Protein AF-A0A255SW51-F1 (afdb_monomer)

Foldseek 3Di:
DPFAQDPVQWAPQADPPAQKTWGPDPVVQKTWIWRDPASQDIGTWGIDTCPDPHLVVPPVSVVRNVVRRLVRVQVVVCCVVVCWPDDRNDIPNCPPDDTDD

pLDDT: mean 84.8, std 8.23, range [47.41, 93.06]

Secondary structure (DSSP, 8-state):
----S-GGGEEE-S-TTS-EEEE--TTSSEEEEEEE-SSS-EEEEEEEE--SSSGGGSHHHHHHHHHHHHHHHHHHHHHHTTSSEE-SS-EESGGG-----

Radius of gyration: 14.23 Å; Cα contacts (8 Å, |Δi|>4): 147; chains: 1; bounding box: 33×38×31 Å

Nearest PDB structures (foldseek):
  5t87-assembly2_F  TM=3.755E-01  e=1.610E+00  Cupriavidus taiwanensis LMG 19424

Mean predicted aligned error: 5.72 Å

Structure (mmCIF, N/CA/C/O backbone):
data_AF-A0A255SW51-F1
#
_entry.id   AF-A0A255SW51-F1
#
loop_
_atom_site.group_PDB
_atom_site.id
_atom_site.type_symbol
_atom_site.label_atom_id
_atom_site.label_alt_id
_atom_site.label_comp_id
_atom_site.label_asym_id
_atom_site.label_entity_id
_atom_site.label_seq_id
_atom_site.pdbx_PDB_ins_code
_atom_site.Cartn_x
_atom_site.Cartn_y
_atom_site.Cartn_z
_atom_site.occupancy
_atom_site.B_iso_or_equiv
_atom_site.auth_seq_id
_atom_site.auth_comp_id
_atom_site.auth_asym_id
_atom_site.auth_atom_id
_atom_site.pdbx_PDB_model_num
ATOM 1 N N . ILE A 1 1 ? -8.710 -24.405 2.267 1.00 47.41 1 ILE A N 1
ATOM 2 C CA . ILE A 1 1 ? -8.124 -23.410 3.197 1.00 47.41 1 ILE A CA 1
ATOM 3 C C . ILE A 1 1 ? -7.913 -22.152 2.386 1.00 47.41 1 ILE A C 1
ATOM 5 O O . ILE A 1 1 ? -6.948 -22.099 1.628 1.00 47.41 1 ILE A O 1
ATOM 9 N N . ASP A 1 2 ? -8.838 -21.203 2.490 1.00 55.62 2 ASP A N 1
ATOM 10 C CA . ASP A 1 2 ? -8.666 -19.889 1.881 1.00 55.62 2 ASP A CA 1
ATOM 11 C C . ASP A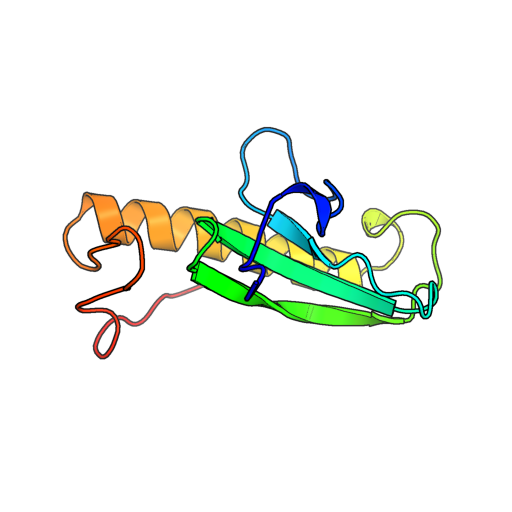 1 2 ? -7.500 -19.196 2.573 1.00 55.62 2 ASP A C 1
ATOM 13 O O . ASP A 1 2 ? -7.525 -18.898 3.768 1.00 55.62 2 ASP A O 1
ATOM 17 N N . LYS A 1 3 ? -6.401 -19.056 1.834 1.00 69.31 3 LYS A N 1
ATOM 18 C CA . LYS A 1 3 ? -5.203 -18.391 2.323 1.00 69.31 3 LYS A CA 1
ATOM 19 C C . LYS A 1 3 ? -5.401 -16.906 2.026 1.00 69.31 3 LYS A C 1
ATOM 21 O O . LYS A 1 3 ? -5.391 -16.526 0.862 1.00 69.31 3 LYS A O 1
ATOM 26 N N . GLY A 1 4 ? -5.622 -16.102 3.066 1.00 80.25 4 GLY A N 1
ATOM 27 C CA . GLY A 1 4 ? -5.678 -14.642 2.950 1.00 80.25 4 GLY A CA 1
ATOM 28 C C . GLY A 1 4 ? -4.337 -14.032 2.514 1.00 80.25 4 GLY A C 1
ATOM 29 O O . GLY A 1 4 ? -3.439 -14.723 2.026 1.00 80.25 4 GLY A O 1
ATOM 30 N N . ALA A 1 5 ? -4.159 -12.737 2.755 1.00 85.75 5 ALA A N 1
ATOM 31 C CA . ALA A 1 5 ? -2.942 -11.974 2.482 1.00 85.75 5 ALA A CA 1
ATOM 32 C C . ALA A 1 5 ? -1.799 -12.283 3.481 1.00 85.75 5 ALA A C 1
ATOM 34 O O . ALA A 1 5 ? -1.212 -11.384 4.086 1.00 85.75 5 ALA A O 1
ATOM 35 N N . LEU A 1 6 ? -1.456 -13.566 3.635 1.00 87.69 6 LEU A N 1
ATOM 36 C CA . LEU A 1 6 ? -0.362 -14.021 4.495 1.00 87.69 6 LEU A CA 1
ATOM 37 C C . LEU A 1 6 ? 0.976 -13.457 4.017 1.00 87.69 6 LEU A C 1
ATOM 39 O O . LEU A 1 6 ? 1.298 -13.539 2.831 1.00 87.69 6 LEU A O 1
ATOM 43 N N . GLU A 1 7 ? 1.800 -12.996 4.955 1.00 84.50 7 GLU A N 1
ATOM 44 C CA . GLU A 1 7 ? 3.074 -12.322 4.670 1.00 84.50 7 GLU A CA 1
ATOM 45 C C . GLU A 1 7 ? 4.011 -13.114 3.738 1.00 84.50 7 GLU A C 1
ATOM 47 O O . GLU A 1 7 ? 4.667 -12.533 2.879 1.00 84.50 7 GLU A O 1
ATOM 52 N N . ARG A 1 8 ? 3.999 -14.452 3.810 1.00 85.50 8 ARG A N 1
ATOM 53 C CA . ARG A 1 8 ? 4.807 -15.338 2.946 1.00 85.50 8 ARG A CA 1
ATOM 54 C C . ARG A 1 8 ? 4.544 -15.208 1.440 1.00 85.50 8 ARG A C 1
ATOM 56 O O . ARG A 1 8 ? 5.337 -15.711 0.650 1.00 85.50 8 ARG A O 1
ATOM 63 N N . PHE A 1 9 ? 3.427 -14.604 1.035 1.00 86.50 9 PHE A N 1
ATOM 64 C CA . PHE A 1 9 ? 3.095 -14.373 -0.376 1.00 86.50 9 PHE A CA 1
ATOM 65 C C . PHE A 1 9 ? 3.630 -13.044 -0.915 1.00 86.50 9 PHE A C 1
ATOM 67 O O . PHE A 1 9 ? 3.425 -12.713 -2.084 1.00 86.50 9 PHE A O 1
ATOM 74 N N . PHE A 1 10 ? 4.330 -12.289 -0.074 1.00 88.31 10 PHE A N 1
ATOM 75 C CA . PHE A 1 10 ? 4.8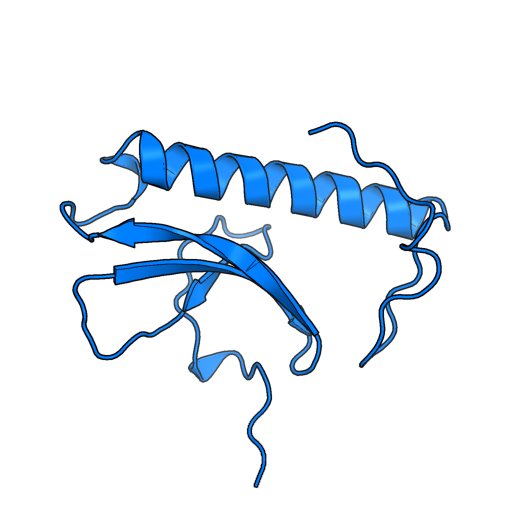16 -10.963 -0.387 1.00 88.31 10 PHE A CA 1
ATOM 76 C C . PHE A 1 10 ? 6.337 -10.905 -0.329 1.00 88.31 10 PHE A C 1
ATOM 78 O O . PHE A 1 10 ? 6.999 -11.622 0.419 1.00 88.31 10 PHE A O 1
ATOM 85 N N . ARG A 1 11 ? 6.898 -10.010 -1.135 1.00 86.56 11 ARG A N 1
ATOM 86 C CA . ARG A 1 11 ? 8.303 -9.620 -1.099 1.00 86.56 11 ARG A CA 1
ATOM 87 C C . ARG A 1 11 ? 8.419 -8.272 -0.405 1.00 86.56 11 ARG A C 1
ATOM 89 O O . ARG A 1 11 ? 7.649 -7.350 -0.689 1.00 86.56 11 ARG A O 1
ATOM 96 N N . ASN A 1 12 ? 9.401 -8.160 0.482 1.00 79.81 12 ASN A N 1
ATOM 97 C CA . ASN A 1 12 ? 9.741 -6.902 1.134 1.00 79.81 12 ASN A CA 1
ATOM 98 C C . ASN A 1 12 ? 10.522 -6.034 0.145 1.00 79.81 12 ASN A C 1
ATOM 100 O O . ASN A 1 12 ? 11.705 -6.264 -0.080 1.00 79.81 12 ASN A O 1
ATOM 104 N N . GLU A 1 13 ? 9.830 -5.080 -0.471 1.00 76.44 13 GLU A N 1
ATOM 105 C CA . GLU A 1 13 ? 10.401 -4.133 -1.442 1.00 76.44 13 GLU A CA 1
ATOM 106 C C . GLU A 1 13 ? 10.228 -2.674 -0.974 1.00 76.44 13 GLU A C 1
ATOM 108 O O . GLU A 1 13 ? 10.746 -1.765 -1.608 1.00 76.44 13 GLU A O 1
ATOM 113 N N . GLY A 1 14 ? 9.522 -2.436 0.136 1.00 70.44 14 GLY A N 1
ATOM 114 C CA . GLY A 1 14 ? 9.402 -1.130 0.783 1.00 70.44 14 GLY A CA 1
ATOM 115 C C . GLY A 1 14 ? 10.578 -0.777 1.703 1.00 70.44 14 GLY A C 1
ATOM 116 O O . GLY A 1 14 ? 11.580 -1.494 1.790 1.00 70.44 14 GLY A O 1
ATOM 117 N N . ARG A 1 15 ? 10.466 0.349 2.415 1.00 75.44 15 ARG A N 1
ATOM 118 C CA . ARG A 1 15 ? 11.410 0.750 3.471 1.00 75.44 15 ARG A CA 1
ATOM 119 C C . ARG A 1 15 ? 11.063 0.046 4.785 1.00 75.44 15 ARG A C 1
ATOM 121 O O . ARG A 1 15 ? 9.941 -0.384 5.006 1.00 75.44 15 ARG A O 1
ATOM 128 N N . MET A 1 16 ? 12.026 -0.005 5.708 1.00 63.97 16 MET A N 1
ATOM 129 C CA . MET A 1 16 ? 11.918 -0.734 6.986 1.00 63.97 16 MET A CA 1
ATOM 130 C C . MET A 1 16 ? 10.723 -0.325 7.876 1.00 63.97 16 MET A C 1
ATOM 132 O O . MET A 1 16 ? 10.350 -1.091 8.754 1.00 63.97 16 MET A O 1
ATOM 136 N N . ASN A 1 17 ? 10.113 0.842 7.633 1.00 67.81 17 ASN A N 1
ATOM 137 C CA . AS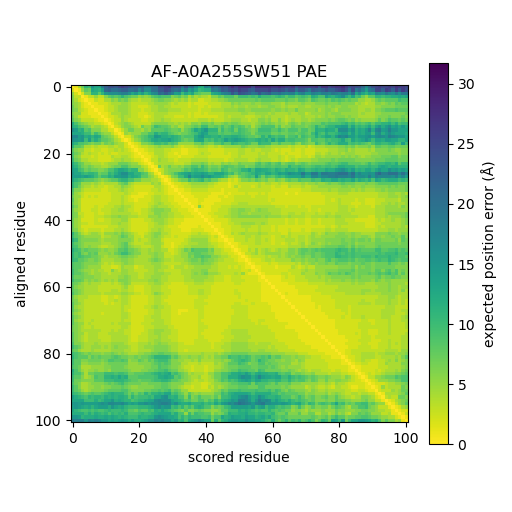N A 1 17 ? 9.001 1.396 8.414 1.00 67.81 17 ASN A CA 1
ATOM 138 C C . ASN A 1 17 ? 7.755 1.722 7.565 1.00 67.81 17 ASN A C 1
ATOM 140 O O . ASN A 1 17 ? 6.964 2.571 7.974 1.00 67.81 17 ASN A O 1
ATOM 144 N N . ASP A 1 18 ? 7.598 1.127 6.379 1.00 79.75 18 ASP A N 1
ATOM 145 C CA . ASP A 1 18 ? 6.359 1.239 5.598 1.00 79.75 18 ASP A CA 1
ATOM 146 C C . ASP A 1 18 ? 5.698 -0.129 5.385 1.00 79.75 18 ASP A C 1
ATOM 148 O O . ASP A 1 18 ? 6.328 -1.185 5.498 1.00 79.75 18 ASP A O 1
ATOM 152 N N . ASN A 1 19 ? 4.397 -0.111 5.093 1.00 82.62 19 ASN A N 1
ATOM 153 C CA . ASN A 1 19 ? 3.634 -1.328 4.809 1.00 82.62 19 ASN A CA 1
ATOM 154 C C . ASN A 1 19 ? 3.683 -1.735 3.327 1.00 82.62 19 ASN A C 1
ATOM 156 O O . ASN A 1 19 ? 2.863 -2.551 2.886 1.00 82.62 19 ASN A O 1
ATOM 160 N N . VAL A 1 20 ? 4.621 -1.186 2.543 1.00 89.19 20 VAL A N 1
ATOM 161 C CA . VAL A 1 20 ? 4.705 -1.447 1.104 1.00 89.19 20 VAL A CA 1
ATOM 162 C C . VAL A 1 20 ? 5.341 -2.806 0.857 1.00 89.19 20 VAL A C 1
ATOM 164 O O . VAL A 1 20 ? 6.464 -3.113 1.264 1.00 89.19 20 VAL A O 1
ATOM 167 N N . LYS A 1 21 ? 4.608 -3.637 0.127 1.00 90.06 21 LYS A N 1
ATOM 168 C CA . LYS A 1 21 ? 5.024 -4.973 -0.277 1.00 90.06 21 LYS A CA 1
ATOM 169 C C . LYS A 1 21 ? 4.833 -5.143 -1.777 1.00 90.06 21 LYS A C 1
ATOM 171 O O . LYS A 1 21 ? 3.985 -4.486 -2.376 1.00 90.06 21 LYS A O 1
ATOM 176 N N . ALA A 1 22 ? 5.589 -6.052 -2.383 1.00 89.44 22 ALA A N 1
ATOM 177 C CA . ALA A 1 22 ? 5.304 -6.517 -3.737 1.00 89.44 22 ALA A CA 1
ATOM 178 C C . ALA A 1 22 ? 4.721 -7.931 -3.704 1.00 89.44 22 ALA A C 1
ATOM 180 O O . ALA A 1 22 ? 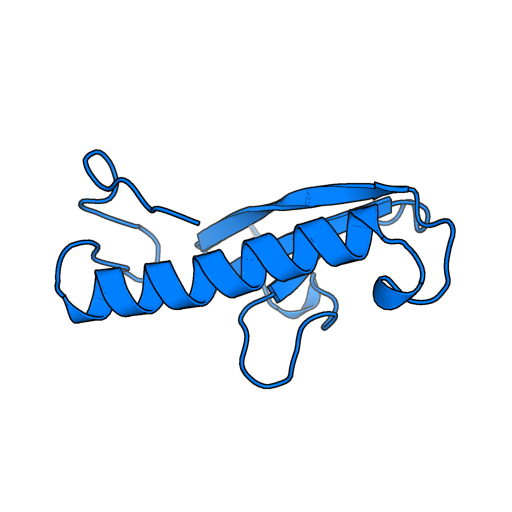5.184 -8.783 -2.945 1.00 89.44 22 ALA A O 1
ATOM 181 N N . LEU A 1 23 ? 3.738 -8.206 -4.555 1.00 87.06 23 LEU A N 1
ATOM 182 C CA . LEU A 1 23 ? 3.172 -9.544 -4.702 1.00 87.06 23 LEU A CA 1
ATOM 183 C C . LEU A 1 23 ? 4.184 -10.496 -5.353 1.00 87.06 23 LEU A C 1
ATOM 185 O O . LEU A 1 23 ? 4.821 -10.172 -6.362 1.00 87.06 23 LEU A O 1
ATOM 189 N N . ALA A 1 24 ? 4.326 -11.699 -4.793 1.00 80.19 24 ALA A N 1
ATOM 190 C CA . ALA A 1 24 ? 5.142 -12.752 -5.382 1.00 80.19 24 ALA A CA 1
ATOM 191 C C . ALA A 1 24 ? 4.385 -13.419 -6.546 1.00 80.19 24 ALA A C 1
ATOM 193 O O . ALA A 1 24 ? 3.730 -14.439 -6.371 1.00 80.19 24 ALA A O 1
ATOM 194 N N . ILE A 1 25 ? 4.468 -12.822 -7.738 1.00 79.56 25 ILE A N 1
ATOM 195 C CA . ILE A 1 25 ? 3.809 -13.331 -8.951 1.00 79.56 25 ILE A CA 1
ATOM 196 C C . ILE A 1 25 ? 4.745 -14.285 -9.708 1.00 79.56 25 ILE A C 1
ATOM 198 O O . ILE A 1 25 ? 5.904 -13.952 -9.988 1.00 79.56 25 ILE A O 1
ATOM 202 N N . ASP A 1 26 ? 4.221 -15.447 -10.104 1.00 70.94 26 ASP A N 1
ATOM 203 C CA . ASP A 1 26 ? 4.975 -16.527 -10.763 1.00 70.94 26 ASP A CA 1
ATOM 204 C C . ASP A 1 26 ? 5.591 -16.129 -12.108 1.00 70.94 26 ASP A C 1
ATOM 206 O O . ASP A 1 26 ? 6.651 -16.626 -12.483 1.00 70.94 26 ASP A O 1
ATOM 210 N N . SER A 1 27 ? 4.983 -15.163 -12.803 1.00 70.88 27 SER A N 1
ATOM 211 C CA . SER A 1 27 ? 5.445 -14.649 -14.099 1.00 70.88 27 SER A CA 1
ATOM 212 C C . SER A 1 27 ? 6.882 -14.093 -14.057 1.00 70.88 27 SER A C 1
ATOM 214 O O . SER A 1 27 ? 7.518 -13.972 -15.103 1.00 70.88 27 SER A O 1
ATOM 216 N N . ARG A 1 28 ? 7.428 -13.757 -12.870 1.00 71.44 28 ARG A N 1
ATOM 217 C CA . ARG A 1 28 ? 8.750 -13.121 -12.610 1.00 71.44 28 ARG A CA 1
ATOM 218 C C . ARG A 1 28 ? 9.033 -11.815 -13.374 1.00 71.44 28 ARG A C 1
ATOM 220 O O . ARG A 1 28 ? 9.982 -11.119 -13.017 1.00 71.44 28 ARG A O 1
ATOM 227 N N . LYS A 1 29 ? 8.217 -11.469 -14.371 1.00 84.06 29 LYS A N 1
ATOM 228 C CA . LYS A 1 29 ? 8.296 -10.297 -15.250 1.00 84.06 29 LYS A CA 1
ATOM 229 C C . LYS A 1 29 ? 7.407 -9.144 -14.795 1.00 84.06 29 LYS A C 1
ATOM 231 O O . LYS A 1 29 ? 7.428 -8.108 -15.435 1.00 84.06 29 LYS A O 1
ATOM 236 N N . LEU A 1 30 ? 6.630 -9.299 -13.726 1.00 88.00 30 LEU A N 1
ATOM 237 C CA . LEU A 1 30 ? 5.723 -8.273 -13.212 1.00 88.00 30 LEU A CA 1
ATOM 238 C C . LEU A 1 30 ? 6.090 -7.942 -11.763 1.00 88.00 30 LEU A C 1
ATOM 240 O O . LEU A 1 30 ? 6.373 -8.848 -10.976 1.00 88.00 30 LEU A O 1
ATOM 244 N N . ARG A 1 31 ? 6.070 -6.655 -11.414 1.00 88.12 31 ARG A N 1
ATOM 245 C CA . ARG A 1 31 ? 6.027 -6.180 -10.028 1.00 88.12 31 ARG A CA 1
ATOM 246 C C . ARG A 1 31 ? 4.689 -5.498 -9.805 1.00 88.12 31 ARG A C 1
ATOM 248 O O . ARG A 1 31 ? 4.402 -4.523 -10.489 1.00 88.12 31 ARG A O 1
ATOM 255 N N . LEU A 1 32 ? 3.896 -6.010 -8.873 1.00 90.56 32 LEU A N 1
ATOM 256 C CA . LEU A 1 32 ? 2.659 -5.376 -8.427 1.00 90.56 32 LEU A CA 1
ATOM 257 C C . LEU A 1 32 ? 2.829 -5.000 -6.960 1.00 90.56 32 LEU A C 1
ATOM 259 O O . LEU A 1 32 ? 3.118 -5.880 -6.145 1.00 90.56 32 LEU A O 1
ATOM 263 N N . TYR A 1 33 ? 2.708 -3.712 -6.653 1.00 92.62 33 TYR A N 1
ATOM 264 C CA . TYR A 1 33 ? 2.893 -3.192 -5.304 1.00 92.62 33 TYR A CA 1
ATOM 265 C C . TYR A 1 33 ? 1.560 -3.072 -4.576 1.00 92.62 33 TYR A C 1
ATOM 267 O O . TYR A 1 33 ? 0.506 -2.896 -5.182 1.00 92.62 33 TYR A O 1
ATOM 275 N N . CYS A 1 34 ? 1.607 -3.176 -3.258 1.00 93.06 34 CYS A N 1
ATOM 276 C CA . CYS A 1 34 ? 0.437 -3.119 -2.398 1.00 93.06 34 CYS A CA 1
ATOM 277 C C . CYS A 1 34 ? 0.818 -2.650 -0.995 1.00 93.06 34 CYS A C 1
ATOM 279 O O . CYS A 1 34 ? 1.963 -2.817 -0.571 1.00 93.06 34 CYS A O 1
ATOM 281 N N . LEU A 1 35 ? -0.165 -2.148 -0.253 1.00 91.50 35 LEU A N 1
ATOM 282 C CA . LEU A 1 35 ? -0.069 -1.975 1.192 1.00 91.50 35 LEU A CA 1
ATOM 283 C C . LEU A 1 35 ? -0.758 -3.144 1.881 1.00 91.50 35 LEU A C 1
ATOM 285 O O . LEU A 1 35 ? -1.956 -3.373 1.688 1.00 91.50 35 LEU A O 1
ATOM 289 N N . ARG A 1 36 ? 0.004 -3.884 2.686 1.00 91.38 36 ARG A N 1
ATOM 290 C CA . ARG A 1 36 ? -0.539 -4.978 3.495 1.00 91.38 36 ARG A CA 1
ATOM 291 C C . ARG A 1 36 ? -0.863 -4.461 4.890 1.00 91.38 36 ARG A C 1
ATOM 293 O O . ARG A 1 36 ? 0.037 -4.293 5.704 1.00 91.38 36 ARG A O 1
ATOM 300 N N . ILE A 1 37 ? -2.152 -4.279 5.159 1.00 89.31 37 ILE A N 1
ATOM 301 C CA . ILE A 1 37 ? -2.656 -3.811 6.454 1.00 89.31 37 ILE A CA 1
ATOM 302 C C . ILE A 1 37 ? -2.812 -4.985 7.428 1.00 89.31 37 ILE A C 1
ATOM 304 O O . ILE A 1 37 ? -2.404 -4.904 8.584 1.00 89.31 37 ILE A O 1
ATOM 308 N N . SER A 1 38 ? -3.363 -6.108 6.959 1.00 88.06 38 SER A N 1
ATOM 309 C CA . SER A 1 38 ? -3.497 -7.344 7.738 1.00 88.06 38 SER A CA 1
ATOM 310 C C . SER A 1 38 ? -3.481 -8.570 6.820 1.00 88.06 38 SER A C 1
ATOM 312 O O . SER A 1 38 ? -3.431 -8.444 5.598 1.00 88.06 38 SER A O 1
ATOM 314 N N . ASP A 1 39 ? -3.577 -9.773 7.390 1.00 88.50 39 ASP A N 1
ATOM 315 C CA . ASP A 1 39 ? -3.763 -11.003 6.605 1.00 88.50 39 ASP A CA 1
ATOM 316 C C . ASP A 1 39 ? -5.123 -11.060 5.880 1.00 88.50 39 ASP A C 1
ATOM 318 O O . ASP A 1 39 ? -5.370 -11.978 5.099 1.00 88.50 39 ASP A O 1
ATOM 322 N N . GLN A 1 40 ? -6.021 -10.105 6.133 1.00 88.38 40 GLN A N 1
ATOM 323 C CA . GLN A 1 40 ? -7.363 -10.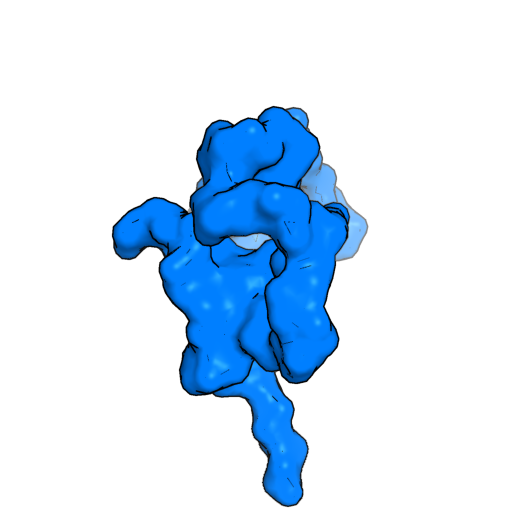048 5.546 1.00 88.38 40 GLN A CA 1
ATOM 324 C C . GLN A 1 40 ? -7.620 -8.755 4.763 1.00 88.38 40 GLN A C 1
ATOM 326 O O . GLN A 1 40 ? -8.624 -8.673 4.062 1.00 88.38 40 GLN A O 1
ATOM 331 N N . ILE A 1 41 ? -6.723 -7.767 4.847 1.00 89.75 41 ILE A N 1
ATOM 332 C CA . ILE A 1 41 ? -6.881 -6.458 4.208 1.00 89.75 41 ILE A CA 1
ATOM 333 C C . ILE A 1 41 ? -5.624 -6.124 3.406 1.00 89.75 41 ILE A C 1
ATOM 335 O O . ILE A 1 41 ? -4.526 -5.978 3.954 1.00 89.75 41 ILE A O 1
ATOM 339 N N . LEU A 1 42 ? -5.819 -5.947 2.101 1.00 91.06 42 LEU A N 1
ATOM 340 C CA . LEU A 1 42 ? -4.791 -5.553 1.150 1.00 91.06 42 LEU A CA 1
ATOM 341 C C . LEU A 1 42 ? -5.296 -4.381 0.310 1.00 91.06 42 LEU A C 1
ATOM 343 O O . LEU A 1 42 ? -6.390 -4.448 -0.247 1.00 91.06 42 LEU A O 1
ATOM 347 N N . ILE A 1 43 ? -4.480 -3.339 0.177 1.00 90.75 43 ILE A N 1
ATOM 348 C CA . ILE A 1 43 ? -4.736 -2.236 -0.750 1.00 90.75 43 ILE A CA 1
ATOM 349 C C . ILE A 1 43 ? -3.802 -2.423 -1.938 1.00 90.75 43 ILE A C 1
ATOM 351 O O . ILE A 1 43 ? -2.578 -2.376 -1.791 1.00 90.75 43 ILE A O 1
ATOM 355 N N . LEU A 1 44 ? -4.378 -2.685 -3.109 1.00 91.19 44 LEU A N 1
ATOM 356 C CA . LEU A 1 44 ? -3.613 -2.855 -4.337 1.00 91.19 44 LEU A CA 1
ATOM 357 C C . LEU A 1 44 ? -3.192 -1.491 -4.871 1.00 91.19 44 LEU A C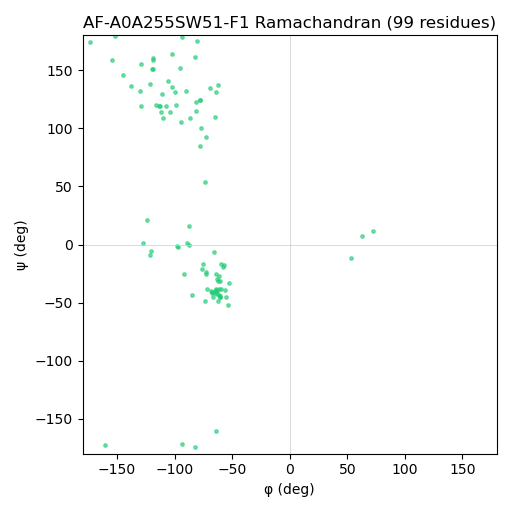 1
ATOM 359 O O . LEU A 1 44 ? -4.022 -0.615 -5.100 1.00 91.19 44 LEU A O 1
ATOM 363 N N . GLY A 1 45 ? -1.889 -1.338 -5.066 1.00 89.81 45 GLY A N 1
ATOM 364 C CA . GLY A 1 45 ? -1.324 -0.235 -5.817 1.00 89.81 45 GLY A CA 1
ATOM 365 C C . GLY A 1 45 ? -1.112 -0.609 -7.274 1.00 89.81 45 GLY A C 1
ATOM 366 O O . GLY A 1 45 ? -1.514 -1.674 -7.749 1.00 89.81 45 GLY A O 1
ATOM 367 N N . ASN A 1 46 ? -0.436 0.288 -7.982 1.00 90.88 46 ASN A N 1
ATOM 368 C CA . ASN A 1 46 ? -0.037 0.032 -9.353 1.00 90.88 46 ASN A CA 1
ATOM 369 C C . ASN A 1 46 ? 1.240 -0.827 -9.412 1.00 90.88 46 ASN A C 1
ATOM 371 O O . ASN A 1 46 ? 1.864 -1.175 -8.405 1.00 90.88 46 ASN A O 1
ATOM 375 N N . GLY A 1 47 ? 1.625 -1.201 -10.621 1.00 89.81 47 GLY A N 1
ATOM 376 C CA . GLY A 1 47 ? 2.773 -2.035 -10.894 1.00 89.81 47 GLY A CA 1
ATOM 377 C C . GLY A 1 47 ? 3.222 -1.904 -12.337 1.00 89.81 47 GLY A C 1
ATOM 378 O O . GLY A 1 47 ? 2.737 -1.074 -13.101 1.00 89.81 47 GLY A O 1
ATOM 379 N N . GLY A 1 48 ? 4.165 -2.746 -12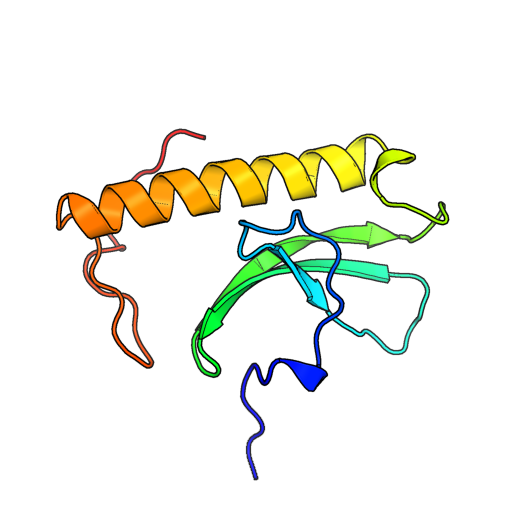.728 1.00 89.62 48 GLY A N 1
ATOM 380 C CA . GLY A 1 48 ? 4.658 -2.739 -14.092 1.00 89.62 48 GLY A CA 1
ATOM 381 C C . GLY A 1 48 ? 5.615 -3.873 -14.392 1.00 89.62 48 GLY A C 1
ATOM 382 O O . GLY A 1 48 ? 5.998 -4.669 -13.526 1.00 89.62 48 GLY A O 1
ATOM 383 N N . VAL A 1 49 ? 5.982 -3.950 -15.665 1.00 88.94 49 VAL A N 1
ATOM 384 C CA . VAL A 1 49 ? 6.916 -4.957 -16.153 1.00 88.94 49 VAL A CA 1
ATOM 385 C C . VAL A 1 49 ? 8.283 -4.735 -15.503 1.00 88.94 49 VAL A C 1
ATOM 387 O O . VAL A 1 49 ? 8.813 -3.628 -15.461 1.00 88.94 49 VAL A O 1
ATOM 390 N N . LYS A 1 50 ? 8.861 -5.811 -14.974 1.00 85.69 50 LYS A N 1
ATOM 391 C CA . LYS A 1 50 ? 10.193 -5.846 -14.382 1.00 85.69 50 LYS A CA 1
ATOM 392 C C . LYS A 1 50 ? 11.241 -5.767 -15.493 1.00 85.69 50 LYS A C 1
ATOM 394 O O . LYS A 1 50 ? 11.667 -6.793 -16.015 1.00 85.69 50 LYS A O 1
ATOM 399 N N . ASN A 1 51 ? 11.670 -4.548 -15.802 1.00 85.50 51 ASN A N 1
ATOM 400 C CA . ASN A 1 51 ? 12.790 -4.291 -16.712 1.00 85.50 51 ASN A CA 1
ATOM 401 C C . ASN A 1 51 ? 14.132 -4.183 -15.969 1.00 85.50 51 ASN A C 1
ATOM 403 O O . ASN A 1 51 ? 15.183 -4.470 -16.532 1.00 85.50 51 ASN A O 1
ATOM 407 N N . THR A 1 52 ? 14.091 -3.813 -14.688 1.00 84.75 52 THR A N 1
ATOM 408 C CA . THR A 1 52 ? 15.264 -3.519 -13.853 1.00 84.75 52 THR A CA 1
ATOM 409 C C . THR A 1 52 ? 15.376 -4.458 -12.652 1.00 84.75 52 THR A C 1
ATOM 411 O O . THR A 1 52 ? 14.396 -5.088 -12.216 1.00 84.75 52 THR A O 1
ATOM 414 N N . ARG A 1 53 ? 16.577 -4.561 -12.066 1.00 83.12 53 ARG A N 1
ATOM 415 C CA . ARG A 1 53 ? 16.810 -5.427 -10.898 1.00 83.12 53 ARG A CA 1
ATOM 416 C C . ARG A 1 53 ? 16.163 -4.855 -9.644 1.00 83.12 53 ARG A C 1
ATOM 418 O O . ARG A 1 53 ? 15.582 -5.626 -8.880 1.00 83.12 53 ARG A O 1
ATOM 425 N N . THR A 1 54 ? 16.209 -3.540 -9.483 1.00 84.81 54 THR A N 1
ATOM 426 C CA . THR A 1 54 ? 15.597 -2.814 -8.367 1.00 84.81 54 THR A CA 1
ATOM 427 C C . THR A 1 54 ? 14.556 -1.832 -8.899 1.00 84.81 54 THR A C 1
ATOM 429 O O . THR A 1 54 ? 14.635 -1.396 -10.047 1.00 84.81 54 THR A O 1
ATOM 432 N N . TYR A 1 55 ? 13.521 -1.530 -8.118 1.00 85.38 55 TYR A N 1
ATOM 433 C CA . TYR A 1 55 ? 12.463 -0.630 -8.584 1.00 85.38 55 TYR A CA 1
ATOM 434 C C . TYR A 1 55 ? 12.922 0.831 -8.637 1.00 85.38 55 TYR A C 1
ATOM 436 O O . TYR A 1 55 ? 12.379 1.607 -9.410 1.00 85.38 55 TYR A O 1
ATOM 444 N N . GLN A 1 56 ? 13.939 1.190 -7.850 1.00 86.31 56 GLN A N 1
ATOM 445 C CA . GLN A 1 56 ? 14.525 2.528 -7.784 1.00 86.31 56 GLN A CA 1
ATOM 446 C C . GLN A 1 56 ? 15.177 2.942 -9.111 1.00 86.31 56 GLN A C 1
ATOM 448 O O . GLN A 1 56 ? 15.284 4.130 -9.394 1.00 86.3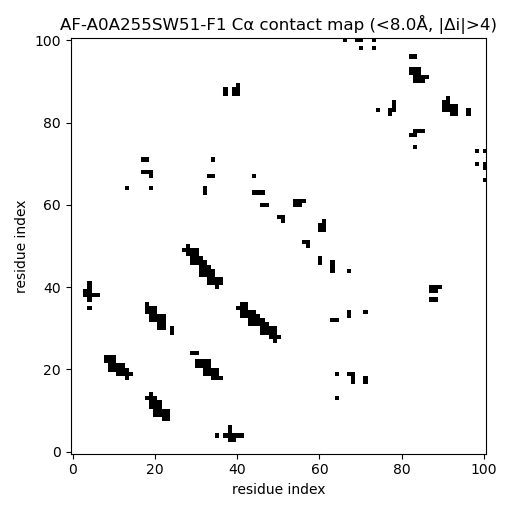1 56 GLN A O 1
ATOM 453 N N . GLU A 1 57 ? 15.598 1.967 -9.919 1.00 88.69 57 GLU A N 1
ATOM 454 C CA . GLU A 1 57 ? 16.168 2.177 -11.256 1.00 88.69 57 GLU A CA 1
ATOM 455 C C . GLU A 1 57 ? 15.102 2.523 -12.315 1.00 88.69 57 GLU A C 1
ATOM 457 O O . GLU A 1 57 ? 15.449 3.009 -13.388 1.00 88.69 57 GLU A O 1
ATOM 462 N N . ASP A 1 58 ? 13.816 2.275 -12.042 1.00 90.25 58 ASP A N 1
ATOM 463 C CA . ASP A 1 58 ? 12.705 2.578 -12.948 1.00 90.25 58 ASP A CA 1
ATOM 464 C C . ASP A 1 58 ? 11.857 3.707 -12.349 1.00 90.25 58 ASP A C 1
ATOM 466 O O . ASP A 1 58 ? 11.218 3.545 -11.309 1.00 90.25 58 ASP A O 1
ATOM 470 N N . SER A 1 59 ? 11.837 4.869 -13.005 1.00 89.81 59 SER A N 1
ATOM 471 C CA . SER A 1 59 ? 11.148 6.055 -12.485 1.00 89.81 59 SER A CA 1
ATOM 472 C C . SER A 1 59 ? 9.644 5.849 -12.295 1.00 89.81 59 SER A C 1
ATOM 474 O O . SER A 1 59 ? 9.078 6.417 -11.362 1.00 89.81 59 SER A O 1
ATOM 476 N N . LYS A 1 60 ? 8.995 5.009 -13.115 1.00 91.44 60 LYS A N 1
ATOM 477 C CA . LYS A 1 60 ? 7.564 4.705 -12.970 1.00 91.44 60 LYS A CA 1
ATOM 478 C C . LYS A 1 60 ? 7.320 3.802 -11.771 1.00 91.44 60 LYS A C 1
ATOM 480 O O . LYS A 1 60 ? 6.465 4.111 -10.948 1.00 91.44 60 LYS A O 1
ATOM 485 N N . LEU A 1 61 ? 8.084 2.713 -11.649 1.00 90.62 61 LEU A N 1
ATOM 486 C CA . LEU A 1 61 ? 7.948 1.798 -10.508 1.00 90.62 61 LEU A CA 1
ATOM 487 C C . LEU A 1 61 ? 8.297 2.498 -9.188 1.00 90.62 61 LEU A C 1
ATOM 489 O O . LEU A 1 61 ? 7.604 2.306 -8.193 1.00 90.62 61 LEU A O 1
ATOM 493 N N . SER A 1 62 ? 9.332 3.340 -9.194 1.00 90.50 62 SER A N 1
ATOM 494 C CA . SER A 1 62 ? 9.696 4.195 -8.063 1.00 90.50 62 SER A CA 1
ATOM 495 C C . SER A 1 62 ? 8.576 5.170 -7.698 1.00 90.50 62 SER A C 1
ATOM 497 O O . SER A 1 62 ? 8.227 5.264 -6.523 1.00 90.50 62 SER A O 1
ATOM 499 N N . GLY A 1 63 ? 7.956 5.820 -8.691 1.00 91.44 63 GLY A N 1
ATOM 500 C CA . GLY A 1 63 ? 6.775 6.666 -8.501 1.00 91.44 63 GLY A CA 1
ATOM 501 C C . GLY A 1 63 ? 5.645 5.936 -7.778 1.00 91.44 63 GLY A C 1
ATOM 502 O O . GLY A 1 63 ? 5.216 6.373 -6.717 1.00 91.44 63 GLY A O 1
ATOM 503 N N . TYR A 1 64 ? 5.258 4.753 -8.265 1.00 91.88 64 TYR A N 1
ATOM 504 C CA . TYR A 1 64 ? 4.193 3.959 -7.637 1.00 91.88 64 TYR A CA 1
ATOM 505 C C . TYR A 1 64 ? 4.497 3.575 -6.186 1.00 91.88 64 TYR A C 1
ATOM 507 O O . TYR A 1 64 ? 3.601 3.578 -5.342 1.00 91.88 64 TYR A O 1
ATOM 515 N N . VAL A 1 65 ? 5.754 3.246 -5.873 1.00 90.38 65 VAL A N 1
ATOM 516 C CA . VAL A 1 65 ? 6.163 2.952 -4.493 1.00 90.38 65 VAL A CA 1
ATOM 517 C C . VAL A 1 65 ? 6.097 4.209 -3.623 1.00 90.38 65 VAL A C 1
ATOM 519 O O . VAL A 1 65 ? 5.629 4.124 -2.490 1.00 90.38 65 VAL A O 1
ATOM 522 N N . MET A 1 66 ? 6.521 5.369 -4.132 1.00 91.19 66 MET A N 1
ATOM 523 C CA . MET A 1 66 ? 6.433 6.639 -3.402 1.00 91.19 66 MET A CA 1
ATOM 524 C C . MET A 1 66 ? 4.982 7.037 -3.113 1.00 91.19 66 MET A C 1
ATOM 526 O O . MET A 1 66 ? 4.681 7.406 -1.979 1.00 91.19 66 MET A O 1
ATOM 530 N N . ASP A 1 67 ? 4.078 6.881 -4.081 1.00 91.31 67 ASP A N 1
ATOM 531 C CA . ASP A 1 67 ? 2.650 7.164 -3.898 1.00 91.31 67 ASP A CA 1
ATOM 532 C C . ASP A 1 67 ? 2.051 6.279 -2.795 1.00 91.31 67 ASP A C 1
ATOM 534 O O . ASP A 1 67 ? 1.374 6.770 -1.890 1.00 91.31 67 ASP A O 1
ATOM 538 N N . LEU A 1 68 ? 2.371 4.978 -2.800 1.00 91.44 68 LEU A N 1
ATOM 539 C CA . LEU A 1 68 ? 1.933 4.049 -1.753 1.00 91.44 68 LEU A CA 1
ATOM 540 C C . LEU A 1 68 ? 2.512 4.402 -0.379 1.00 91.44 68 LEU A C 1
ATOM 542 O O . LEU A 1 68 ? 1.803 4.308 0.619 1.00 91.44 68 LEU A O 1
ATOM 546 N N . GLN A 1 69 ? 3.771 4.838 -0.307 1.00 91.19 69 GLN A N 1
ATOM 547 C CA . GLN A 1 69 ? 4.386 5.297 0.944 1.00 91.19 69 GLN A CA 1
ATOM 548 C C . GLN A 1 69 ? 3.711 6.558 1.491 1.00 91.19 69 GLN A C 1
ATOM 550 O O . GLN A 1 69 ? 3.549 6.700 2.707 1.00 91.19 69 GLN A O 1
ATOM 555 N N . THR A 1 70 ? 3.348 7.497 0.618 1.00 91.50 70 THR A N 1
ATOM 556 C CA . THR A 1 70 ? 2.612 8.703 1.009 1.00 91.50 70 THR A CA 1
ATOM 557 C C . THR A 1 70 ? 1.218 8.330 1.492 1.00 91.50 70 THR A C 1
ATOM 559 O O . THR A 1 70 ? 0.817 8.755 2.578 1.00 91.50 70 THR A O 1
ATOM 562 N N . PHE A 1 71 ? 0.527 7.456 0.762 1.00 91.12 71 PHE A N 1
ATOM 563 C CA . PHE A 1 71 ? -0.792 6.976 1.145 1.00 91.12 71 PHE A CA 1
ATOM 564 C C . PHE A 1 71 ? -0.782 6.230 2.490 1.00 91.12 71 PHE A C 1
ATOM 566 O O . PHE A 1 71 ? -1.627 6.519 3.330 1.00 91.12 71 PHE A O 1
ATOM 573 N N . ASP A 1 72 ? 0.196 5.357 2.758 1.00 91.12 72 ASP A N 1
ATOM 574 C CA . ASP A 1 72 ? 0.348 4.657 4.050 1.00 91.12 72 ASP A CA 1
ATOM 575 C C . ASP A 1 72 ? 0.416 5.652 5.222 1.00 91.12 72 ASP A C 1
ATOM 577 O O . ASP A 1 72 ? -0.296 5.535 6.221 1.00 91.12 72 ASP A O 1
ATOM 581 N N . LYS A 1 73 ? 1.199 6.728 5.066 1.00 90.75 73 LYS A N 1
ATOM 582 C CA . LYS A 1 73 ? 1.297 7.794 6.078 1.00 90.75 73 LYS A CA 1
ATOM 583 C C . LYS A 1 73 ? -0.015 8.549 6.258 1.00 90.75 73 LYS A C 1
ATOM 585 O O . LYS A 1 73 ? -0.360 8.906 7.386 1.00 90.75 73 LYS A O 1
ATOM 590 N N . VAL A 1 74 ? -0.712 8.850 5.166 1.00 91.69 74 VAL A N 1
ATOM 591 C CA . VAL A 1 74 ? -1.995 9.560 5.209 1.00 91.69 74 VAL A CA 1
ATOM 592 C C . VAL A 1 74 ? -3.070 8.682 5.855 1.00 91.69 74 VAL A C 1
ATOM 594 O O . VAL A 1 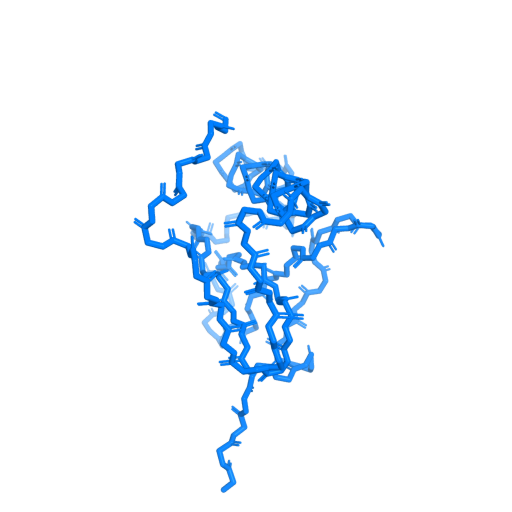74 ? -3.791 9.165 6.728 1.00 91.69 74 VAL A O 1
ATOM 597 N N . LEU A 1 75 ? -3.107 7.388 5.534 1.00 89.94 75 LEU A N 1
ATOM 598 C CA . LEU A 1 75 ? -4.011 6.410 6.135 1.00 89.94 75 LEU A CA 1
ATOM 599 C C . LEU A 1 75 ? -3.779 6.289 7.647 1.00 89.94 75 LEU A C 1
ATOM 601 O O . LEU A 1 75 ? -4.727 6.370 8.423 1.00 89.94 75 LEU A O 1
ATOM 605 N N . LEU A 1 76 ? -2.519 6.209 8.088 1.00 89.56 76 LEU A N 1
ATOM 606 C CA . LEU A 1 76 ? -2.172 6.196 9.514 1.00 89.56 76 LEU A CA 1
ATOM 607 C C . LEU A 1 76 ? -2.616 7.475 10.241 1.00 89.56 76 LEU A C 1
ATOM 609 O O . LEU A 1 76 ? -3.069 7.420 11.385 1.00 89.56 76 LEU A O 1
ATOM 613 N N . LYS A 1 77 ? -2.501 8.646 9.602 1.00 90.75 77 LYS A N 1
ATOM 614 C CA . LYS A 1 77 ? -3.005 9.914 10.163 1.00 90.75 77 LYS A CA 1
ATOM 615 C C . LYS A 1 77 ? -4.533 9.939 10.226 1.00 90.75 77 LYS A C 1
ATOM 617 O O . LYS A 1 77 ? -5.097 10.421 11.209 1.00 90.75 77 LYS A O 1
ATOM 622 N N . ALA A 1 78 ? -5.203 9.420 9.203 1.00 89.12 78 ALA A N 1
ATOM 623 C CA . ALA A 1 78 ? -6.656 9.319 9.166 1.00 89.12 78 ALA A CA 1
ATOM 624 C C . ALA A 1 78 ? -7.184 8.381 10.255 1.00 89.12 78 ALA A C 1
ATOM 626 O O . ALA A 1 78 ? -8.142 8.723 10.943 1.00 89.12 78 ALA A O 1
ATOM 627 N N . GLN A 1 79 ? -6.483 7.272 10.495 1.00 90.00 79 GLN A N 1
ATOM 628 C CA . GLN A 1 79 ? -6.783 6.365 11.594 1.00 90.00 79 GLN A CA 1
ATOM 629 C C . GLN A 1 79 ? -6.621 7.049 12.955 1.00 90.00 79 GLN A C 1
ATOM 631 O O . GLN A 1 79 ? -7.522 7.014 13.786 1.00 90.00 79 GLN A O 1
ATOM 636 N N . LYS A 1 80 ? -5.500 7.748 13.175 1.00 89.44 80 LYS A N 1
ATOM 637 C CA . LYS A 1 80 ? -5.248 8.479 14.430 1.00 89.44 80 LYS A CA 1
ATOM 638 C C . LYS A 1 80 ? -6.240 9.612 14.694 1.00 89.44 80 LYS A C 1
ATOM 640 O O . LYS A 1 80 ? -6.483 9.940 15.848 1.00 89.44 80 LYS A O 1
ATOM 645 N N . SER A 1 81 ? -6.781 10.222 13.642 1.00 88.94 81 SER A N 1
ATOM 646 C CA . SER A 1 81 ? -7.790 11.284 13.747 1.00 88.94 81 SER A CA 1
ATOM 647 C C . SER A 1 81 ? -9.227 10.758 13.807 1.00 88.94 81 SER A C 1
ATOM 649 O O . SER A 1 81 ? -10.148 11.563 13.894 1.00 88.94 81 SER A O 1
ATOM 651 N N . GLY A 1 82 ? -9.430 9.436 13.758 1.00 86.06 82 GLY A N 1
ATOM 652 C CA . GLY A 1 82 ? -10.756 8.817 13.792 1.00 86.06 82 GLY A CA 1
ATOM 653 C C . GLY A 1 82 ? -11.566 8.984 12.503 1.00 86.06 82 GLY A C 1
ATOM 654 O O . GLY A 1 82 ? -12.754 8.694 12.498 1.00 86.06 82 GLY A O 1
ATOM 655 N N . LYS A 1 83 ? -10.945 9.447 11.407 1.00 86.38 83 LYS A N 1
ATOM 656 C CA . LYS A 1 83 ? -11.601 9.551 10.090 1.00 86.38 83 LYS A CA 1
ATOM 657 C C . LYS A 1 83 ? -11.809 8.192 9.427 1.00 86.38 83 LYS A C 1
ATOM 659 O O . LYS A 1 83 ? -12.662 8.068 8.562 1.00 86.38 83 LYS A O 1
ATOM 664 N N . VAL A 1 84 ? -10.978 7.214 9.779 1.00 89.25 84 VAL A N 1
ATOM 665 C CA . VAL A 1 84 ? -11.040 5.841 9.275 1.00 89.25 84 VAL A CA 1
ATOM 666 C C . VAL A 1 84 ? -10.805 4.907 10.442 1.00 89.25 84 VAL A C 1
ATOM 668 O O . VAL A 1 84 ? -9.859 5.110 11.203 1.00 89.25 84 VAL A O 1
ATOM 671 N N . THR A 1 85 ? -11.596 3.849 10.539 1.00 89.12 85 THR A N 1
ATOM 672 C CA . THR A 1 85 ? -11.333 2.771 11.490 1.00 89.12 85 THR A CA 1
ATOM 673 C C . THR A 1 85 ? -10.926 1.520 10.725 1.00 89.12 85 THR A C 1
ATOM 675 O O . THR A 1 85 ? -11.560 1.121 9.750 1.00 89.12 85 THR A O 1
ATOM 678 N N . ILE A 1 86 ? -9.810 0.924 11.145 1.00 88.31 86 ILE A N 1
ATOM 679 C CA . ILE A 1 86 ? -9.290 -0.322 10.584 1.00 88.31 86 ILE A CA 1
ATOM 680 C C . ILE A 1 86 ? -9.463 -1.398 11.646 1.00 88.31 86 ILE A C 1
ATOM 682 O O . ILE A 1 86 ? -8.761 -1.407 12.659 1.00 88.31 86 ILE A O 1
ATOM 686 N N . GLU A 1 87 ? -10.398 -2.303 11.394 1.00 86.12 87 GLU A N 1
ATOM 687 C CA . GLU A 1 87 ? -10.569 -3.530 12.156 1.00 86.12 87 GLU A CA 1
ATOM 688 C C . GLU A 1 87 ? -9.813 -4.683 11.485 1.00 86.12 87 GLU A C 1
ATOM 690 O O . GLU A 1 87 ? -9.179 -4.536 10.441 1.00 86.12 87 GLU A O 1
ATOM 695 N N . LYS A 1 88 ? -9.864 -5.872 12.089 1.00 78.88 88 LYS A N 1
ATOM 696 C CA . LYS A 1 88 ? -9.081 -7.035 11.649 1.00 78.88 88 LYS A CA 1
ATOM 697 C C . LYS A 1 88 ? -9.320 -7.408 10.176 1.00 78.88 88 LYS A C 1
ATOM 699 O O . LYS A 1 88 ? -8.370 -7.773 9.478 1.00 78.88 88 LYS A O 1
ATOM 704 N N . ASN A 1 89 ? -10.568 -7.314 9.721 1.00 85.62 89 ASN A N 1
ATOM 705 C CA . ASN A 1 89 ? -11.032 -7.746 8.401 1.00 85.62 89 ASN A CA 1
ATOM 706 C C . ASN A 1 89 ? -11.799 -6.669 7.617 1.00 85.62 89 ASN A C 1
ATOM 708 O O . ASN A 1 89 ? -12.262 -6.963 6.517 1.00 85.62 89 ASN A O 1
ATOM 712 N N . MET A 1 90 ? -11.962 -5.459 8.158 1.00 86.94 90 MET A N 1
ATOM 713 C CA . MET A 1 90 ? -12.757 -4.409 7.526 1.00 86.94 90 MET A CA 1
ATOM 714 C C . MET A 1 90 ? -12.163 -3.023 7.770 1.00 86.94 90 MET A C 1
ATOM 716 O O . MET A 1 90 ? -11.604 -2.750 8.829 1.00 86.94 90 MET A O 1
ATOM 720 N N . ILE A 1 91 ? -12.310 -2.149 6.776 1.00 87.75 91 ILE A N 1
ATOM 721 C CA . ILE A 1 91 ? -12.068 -0.714 6.913 1.00 87.75 91 ILE A CA 1
ATOM 722 C C . ILE A 1 91 ? -13.438 -0.028 6.901 1.00 87.75 91 ILE A C 1
ATOM 724 O O . ILE A 1 91 ? -14.169 -0.159 5.917 1.00 87.75 91 ILE A O 1
ATOM 728 N N . THR A 1 92 ? -13.796 0.678 7.973 1.00 86.69 92 THR A N 1
ATOM 729 C CA . THR A 1 92 ? -15.039 1.462 8.070 1.00 86.69 92 THR A CA 1
ATOM 730 C C . THR A 1 92 ? -14.763 2.947 7.874 1.00 86.69 92 THR A C 1
ATOM 732 O O . THR A 1 92 ? -13.616 3.398 7.921 1.00 86.69 92 THR A O 1
ATOM 735 N N . ASP A 1 93 ? -15.827 3.711 7.612 1.00 83.38 93 ASP A N 1
ATOM 736 C CA . ASP A 1 93 ? -15.805 5.182 7.524 1.00 83.38 93 ASP A CA 1
ATOM 737 C C . ASP A 1 93 ? -14.929 5.747 6.388 1.00 83.38 93 ASP A C 1
ATOM 739 O O . ASP A 1 93 ? -14.773 6.954 6.224 1.00 83.38 93 ASP A O 1
ATOM 743 N N . ILE A 1 94 ? -14.419 4.869 5.518 1.00 82.75 94 ILE A N 1
ATOM 744 C CA . ILE A 1 94 ? -13.592 5.227 4.363 1.00 82.75 94 ILE A CA 1
ATOM 745 C C . ILE A 1 94 ? -14.397 5.818 3.198 1.00 82.75 94 ILE A C 1
ATOM 747 O O . ILE A 1 94 ? -13.835 6.520 2.366 1.00 82.75 94 ILE A O 1
ATOM 751 N N . GLN A 1 95 ? -15.708 5.569 3.121 1.00 76.75 95 GLN A N 1
ATOM 752 C CA . GLN A 1 95 ? -16.532 5.945 1.959 1.00 76.75 95 GLN A CA 1
ATOM 753 C C . GLN A 1 95 ? -16.594 7.460 1.714 1.00 76.75 95 GLN A C 1
ATOM 755 O O . GLN A 1 95 ? -16.692 7.892 0.570 1.00 76.75 95 GLN A O 1
ATOM 760 N N . SER A 1 96 ? -16.514 8.264 2.774 1.00 70.19 96 SER A N 1
ATOM 761 C CA . SER A 1 96 ? -16.452 9.730 2.701 1.00 70.19 96 SER A CA 1
ATOM 762 C C . SER A 1 96 ? -15.027 10.280 2.811 1.00 70.19 96 SER A C 1
ATOM 764 O O . SER A 1 96 ? -14.830 11.496 2.783 1.00 70.19 96 SER A O 1
ATOM 766 N N . ALA A 1 97 ? -14.023 9.417 2.980 1.00 75.50 97 ALA A N 1
ATOM 767 C CA . ALA A 1 97 ? -12.650 9.840 3.191 1.00 75.50 97 ALA A CA 1
ATOM 768 C C . ALA A 1 97 ? -11.990 10.192 1.850 1.00 75.50 97 ALA A C 1
ATOM 770 O O . ALA A 1 97 ? -11.768 9.335 0.999 1.00 75.50 97 ALA A O 1
ATOM 771 N N . THR A 1 98 ? -11.646 11.468 1.677 1.00 79.88 98 THR A N 1
ATOM 772 C CA . THR A 1 98 ? -10.763 11.923 0.596 1.00 79.88 98 THR A CA 1
ATOM 773 C C . THR A 1 98 ? -9.360 12.113 1.158 1.00 79.88 98 THR A C 1
ATOM 775 O O . THR A 1 98 ? -9.183 12.744 2.204 1.00 79.88 98 THR A O 1
ATOM 778 N N . PHE A 1 99 ? -8.371 11.551 0.469 1.00 77.75 99 PHE A N 1
ATOM 779 C CA . PHE A 1 99 ? -6.961 11.663 0.820 1.00 77.75 99 PHE A CA 1
ATOM 780 C C . PHE A 1 99 ? -6.254 12.478 -0.256 1.00 77.75 99 PHE A C 1
ATOM 782 O O . PHE A 1 99 ? -6.248 12.084 -1.418 1.00 77.75 99 PHE A O 1
ATOM 789 N N . GLU A 1 100 ? -5.673 13.607 0.131 1.00 73.94 100 GLU A N 1
ATOM 790 C CA . GLU A 1 100 ? -4.769 14.363 -0.735 1.00 73.94 100 GLU A CA 1
ATOM 791 C C . GLU A 1 100 ? -3.382 13.711 -0.653 1.00 73.94 100 GLU A C 1
ATOM 793 O O . GLU A 1 100 ? -2.854 13.520 0.450 1.00 73.94 100 GLU A O 1
ATOM 798 N N . ILE A 1 101 ? -2.847 13.300 -1.808 1.00 66.31 101 ILE A N 1
ATOM 799 C CA . ILE A 1 101 ? -1.591 12.548 -1.963 1.00 66.31 101 ILE A CA 1
ATOM 800 C C . ILE A 1 101 ? -0.615 13.373 -2.796 1.00 66.31 101 ILE A C 1
ATOM 802 O O . ILE A 1 101 ? -1.069 13.933 -3.819 1.00 66.31 101 ILE A O 1
#

Solvent-accessible surface area (backbone atoms only — not comparable to full-atom values): 6099 Å² total; per-residue (Å²): 130,91,77,60,60,48,70,89,54,47,40,90,73,48,58,100,89,52,55,41,29,25,51,71,52,90,81,71,44,52,43,40,32,28,39,58,80,35,50,61,35,75,47,82,56,60,63,48,71,54,85,58,97,50,53,80,79,34,71,66,55,35,47,45,51,50,53,51,53,50,45,53,54,50,50,54,50,32,40,77,70,66,52,26,48,78,56,79,70,50,74,44,63,50,91,82,59,82,81,93,125

Sequence (101 aa):
IDKGALERFFRNEGRMNDNVKALAIDSRKLRLYCLRISDQILILGNGGVKNTRTYQEDSKLSGYVMDLQTFDKVLLKAQKSGKVTIEKNMITDIQSATFEI